Protein AF-A0A2V6LIT1-F1 (afdb_monomer_lite)

Sequence (99 aa):
MQLAGDWSKGTHVQTVFRFSPQATVFAIDPFAGRLAVYDPSLSVQITQDLPTFGLPVRAQAIIDARNLFAFQTRTINGETMLEMGTAGRSVRGGILVRF

Foldseek 3Di:
DKDWDADPQQKIKIKDWDFQPWFPQPDDPPVAWRKGKGDTKIKMKIKGWDDCVPPPKTKIKIKIWIRQVQDWIWIDTRPDIDGDDDPGTDIDIDMDMDD

pLDDT: mean 81.03, std 16.09, range [52.91, 97.62]

Radius of gyration: 19.51 Å; chains: 1; bounding box: 34×24×63 Å

Secondary structure (DSSP, 8-state):
-EEEEEETTTEEEEEEEE---S-EEEEEETTTEEEEEE--EEEEEEEEEEP-TTSS-EEEEEEEEE-TT-PPPEEEETTEEEE-----SEEEEEEEEE-

Structure (mmCIF, N/CA/C/O backbone):
data_AF-A0A2V6LIT1-F1
#
_entry.id   AF-A0A2V6LIT1-F1
#
loop_
_atom_site.group_PDB
_atom_site.id
_atom_site.type_symbol
_atom_site.label_atom_id
_atom_site.label_alt_id
_atom_site.label_comp_id
_atom_site.label_asym_id
_atom_site.label_entity_id
_atom_site.label_seq_id
_atom_site.pdbx_PDB_ins_code
_atom_site.Cartn_x
_atom_site.Cartn_y
_atom_site.Cartn_z
_atom_site.occupancy
_atom_site.B_iso_or_equiv
_atom_site.auth_seq_id
_a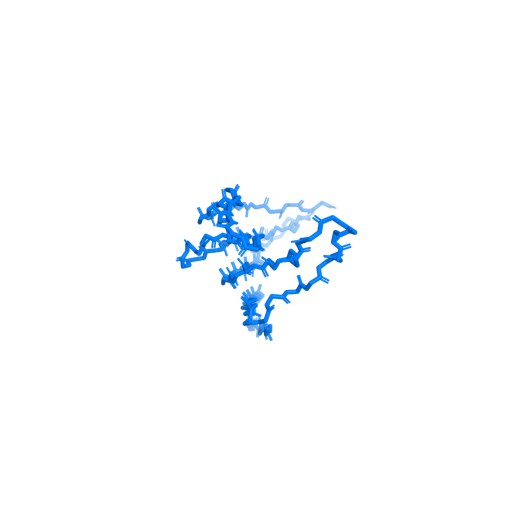tom_site.auth_comp_id
_atom_site.auth_asym_id
_atom_site.auth_atom_id
_atom_site.pdbx_PDB_model_num
ATOM 1 N N . MET A 1 1 ? 4.693 -9.640 -9.603 1.00 85.88 1 MET A N 1
ATOM 2 C CA . MET A 1 1 ? 4.601 -10.527 -8.426 1.00 85.88 1 MET A CA 1
ATOM 3 C C . MET A 1 1 ? 3.937 -9.767 -7.292 1.00 85.88 1 MET A C 1
ATOM 5 O O . MET A 1 1 ? 4.208 -8.583 -7.125 1.00 85.88 1 MET A O 1
ATOM 9 N N . GLN A 1 2 ? 3.073 -10.429 -6.529 1.00 88.81 2 GLN A N 1
ATOM 10 C CA . GLN A 1 2 ? 2.414 -9.847 -5.365 1.00 88.81 2 GLN A CA 1
ATOM 11 C C . GLN A 1 2 ? 2.485 -10.837 -4.204 1.00 88.81 2 GLN A C 1
ATOM 13 O O . GLN A 1 2 ? 2.294 -12.033 -4.404 1.00 88.81 2 GLN A O 1
ATOM 18 N N . LEU A 1 3 ? 2.774 -10.321 -3.016 1.00 89.75 3 LEU A N 1
ATOM 19 C CA . LEU A 1 3 ? 2.813 -11.043 -1.752 1.00 89.75 3 LEU A CA 1
ATOM 20 C C . LEU A 1 3 ? 1.923 -10.292 -0.765 1.00 89.75 3 LEU A C 1
ATOM 22 O O . LEU A 1 3 ? 1.982 -9.066 -0.701 1.00 89.75 3 LEU A O 1
ATOM 26 N N . ALA A 1 4 ? 1.097 -11.007 -0.014 1.00 90.44 4 ALA A N 1
ATOM 27 C CA . ALA A 1 4 ? 0.290 -10.423 1.047 1.00 90.44 4 ALA A CA 1
ATOM 28 C C . ALA A 1 4 ? 0.261 -11.367 2.248 1.00 90.44 4 ALA A C 1
ATOM 30 O O . ALA A 1 4 ? 0.323 -12.586 2.075 1.00 90.44 4 ALA A O 1
ATOM 31 N N . GLY A 1 5 ? 0.191 -10.797 3.445 1.00 90.69 5 GLY A N 1
ATOM 32 C CA . GLY A 1 5 ? 0.112 -11.544 4.690 1.00 90.69 5 GLY A CA 1
ATOM 33 C C . GLY A 1 5 ? -0.704 -10.801 5.736 1.00 90.69 5 GLY A C 1
ATOM 34 O O . GLY A 1 5 ? -0.681 -9.571 5.795 1.00 90.69 5 GLY A O 1
ATOM 35 N N . ASP A 1 6 ? -1.400 -11.576 6.561 1.00 92.56 6 ASP A N 1
ATOM 36 C CA . ASP A 1 6 ? -2.150 -11.112 7.721 1.00 92.56 6 ASP A CA 1
ATOM 37 C C . ASP A 1 6 ? -1.488 -11.644 8.994 1.00 92.56 6 ASP A C 1
ATOM 39 O O . ASP A 1 6 ? -1.121 -12.819 9.077 1.00 92.56 6 ASP A O 1
ATOM 43 N N . TRP A 1 7 ? -1.353 -10.790 10.005 1.00 90.56 7 TRP A N 1
ATOM 44 C CA . TRP A 1 7 ? -0.847 -11.165 11.324 1.00 90.56 7 TRP A CA 1
ATOM 45 C C . TRP A 1 7 ? -1.965 -11.131 12.360 1.00 90.56 7 TRP A C 1
ATOM 47 O O . TRP A 1 7 ? -2.908 -10.346 12.278 1.00 90.56 7 TRP A O 1
ATOM 57 N N . SER A 1 8 ? -1.806 -11.942 13.406 1.00 80.88 8 SER A N 1
ATOM 58 C CA . SER A 1 8 ? -2.809 -12.173 14.456 1.00 80.88 8 SER A CA 1
ATOM 59 C C . SER A 1 8 ? -3.301 -10.924 15.199 1.00 80.88 8 SER A C 1
ATOM 61 O O . SER A 1 8 ? -4.314 -10.992 15.888 1.00 80.88 8 SER A O 1
ATOM 63 N N . LYS A 1 9 ? -2.615 -9.782 15.071 1.00 84.06 9 LYS A N 1
ATOM 64 C CA . LYS A 1 9 ? -2.962 -8.508 15.722 1.00 84.06 9 LYS A CA 1
ATOM 65 C C . LYS A 1 9 ? -3.617 -7.482 14.781 1.00 84.06 9 LYS A C 1
ATOM 67 O O . LYS A 1 9 ? -3.597 -6.294 15.089 1.00 84.06 9 LYS A O 1
ATOM 72 N N . GLY A 1 10 ? -4.166 -7.911 13.642 1.00 86.44 10 GLY A N 1
ATOM 73 C CA . GLY A 1 10 ? -4.841 -7.013 12.692 1.00 86.44 10 GLY A CA 1
ATOM 74 C C . GLY A 1 10 ? -3.880 -6.176 11.843 1.00 86.44 10 GLY A C 1
ATOM 75 O O . GLY A 1 10 ? -4.254 -5.116 11.344 1.00 86.44 10 GLY A O 1
ATOM 76 N N . THR A 1 11 ? -2.628 -6.626 11.711 1.00 95.69 11 THR A N 1
ATOM 77 C CA . THR A 1 11 ? -1.678 -6.072 10.741 1.00 95.69 11 THR A CA 1
ATOM 78 C C . THR A 1 11 ? -1.864 -6.798 9.418 1.00 95.69 11 THR A C 1
ATOM 80 O O . THR A 1 11 ? -1.807 -8.026 9.388 1.00 95.69 11 THR A O 1
ATOM 83 N N . HIS A 1 12 ? -2.011 -6.052 8.333 1.00 95.56 12 HIS A N 1
ATOM 84 C CA . HIS A 1 12 ? -1.961 -6.563 6.971 1.00 95.56 12 HIS A CA 1
ATOM 85 C C . HIS A 1 12 ? -0.791 -5.906 6.245 1.00 95.56 12 HIS A C 1
ATOM 87 O O . HIS A 1 12 ? -0.621 -4.686 6.306 1.00 95.56 12 HIS A O 1
ATOM 93 N N . VAL A 1 13 ? 0.021 -6.708 5.562 1.00 96.38 13 VAL A N 1
ATOM 94 C CA . VAL A 1 13 ? 1.126 -6.217 4.733 1.00 96.38 13 VAL A CA 1
ATOM 95 C C . VAL A 1 13 ? 0.952 -6.760 3.335 1.00 96.38 13 VAL A C 1
ATOM 97 O O . VAL A 1 13 ? 0.849 -7.968 3.131 1.00 96.38 13 VAL A O 1
ATOM 100 N N . GLN A 1 14 ? 0.988 -5.857 2.368 1.00 96.50 14 GLN A N 1
ATOM 101 C CA . GLN A 1 14 ? 0.964 -6.166 0.955 1.00 96.50 14 GLN A CA 1
ATOM 102 C C . GLN A 1 14 ? 2.236 -5.629 0.314 1.00 96.50 14 GLN A C 1
ATOM 104 O O . GLN A 1 14 ? 2.581 -4.458 0.438 1.00 96.50 14 GLN A O 1
ATOM 109 N N . THR A 1 15 ? 2.940 -6.485 -0.409 1.00 96.25 15 THR A N 1
ATOM 110 C CA . THR A 1 15 ? 4.098 -6.120 -1.215 1.00 96.25 15 THR A CA 1
ATOM 111 C C . THR A 1 15 ? 3.811 -6.438 -2.670 1.00 96.25 15 THR A C 1
ATOM 113 O O . THR A 1 15 ? 3.453 -7.560 -3.029 1.00 96.25 15 THR A O 1
ATOM 116 N N . VAL A 1 16 ? 3.995 -5.446 -3.532 1.00 94.56 16 VAL A N 1
ATOM 117 C CA . VAL A 1 16 ? 3.827 -5.579 -4.975 1.00 94.56 16 VAL A CA 1
ATOM 118 C C . VAL A 1 16 ? 5.154 -5.258 -5.635 1.00 94.56 16 VAL A C 1
ATOM 120 O O . VAL A 1 16 ? 5.649 -4.136 -5.556 1.00 94.56 16 VAL A O 1
ATOM 123 N N . PHE A 1 17 ? 5.715 -6.250 -6.318 1.00 91.94 17 PHE A N 1
ATOM 124 C CA . PHE A 1 17 ? 6.872 -6.069 -7.179 1.00 91.94 17 PHE A CA 1
ATOM 125 C C . PHE A 1 17 ? 6.440 -6.197 -8.637 1.00 91.94 17 PHE A C 1
ATOM 127 O O . PHE A 1 17 ? 6.049 -7.273 -9.107 1.00 91.94 17 PHE A O 1
ATOM 134 N N . ARG A 1 18 ? 6.495 -5.085 -9.363 1.00 87.56 18 ARG A N 1
ATOM 135 C CA . ARG A 1 18 ? 6.258 -5.023 -10.801 1.00 87.56 18 ARG A CA 1
ATOM 136 C C . ARG A 1 18 ? 7.608 -5.082 -11.489 1.00 87.56 18 ARG A C 1
ATOM 138 O O . ARG A 1 18 ? 8.397 -4.147 -11.418 1.00 87.56 18 ARG A O 1
ATOM 145 N N . PHE A 1 19 ? 7.861 -6.206 -12.139 1.00 80.69 19 PHE A N 1
ATOM 146 C CA . PHE A 1 19 ? 8.996 -6.379 -13.026 1.00 80.69 19 PHE A CA 1
ATOM 147 C C . PHE A 1 19 ? 8.47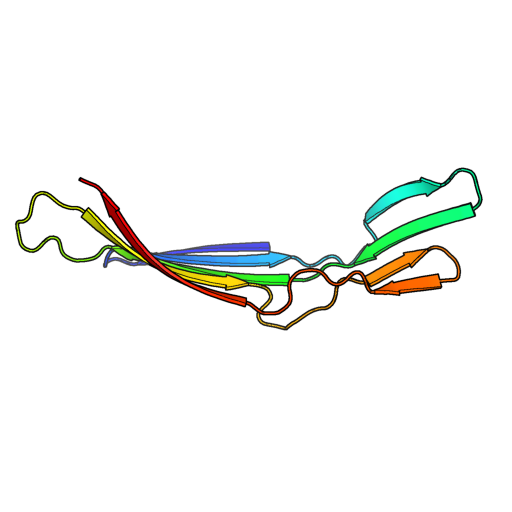7 -6.263 -14.457 1.00 80.69 19 PHE A C 1
ATOM 149 O O . PHE A 1 19 ? 7.530 -6.966 -14.806 1.00 80.69 19 PHE A O 1
ATOM 156 N N . SER A 1 20 ? 9.063 -5.377 -15.263 1.00 68.88 20 SER A N 1
ATOM 157 C CA . SER A 1 20 ? 8.664 -5.155 -16.661 1.00 68.88 20 SER A CA 1
ATOM 158 C C . SER A 1 20 ? 9.833 -5.458 -17.609 1.00 68.88 20 SER A C 1
ATOM 160 O O . SER A 1 20 ? 10.363 -4.540 -18.220 1.00 68.88 20 SER A O 1
ATOM 162 N N . PRO A 1 21 ? 10.293 -6.720 -17.714 1.00 56.75 21 PRO A N 1
ATOM 163 C CA . PRO A 1 21 ? 11.509 -7.0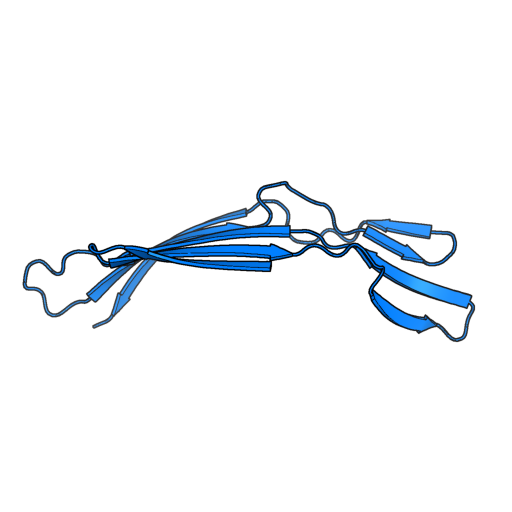76 -18.456 1.00 56.75 21 PRO A CA 1
ATOM 164 C C . PRO A 1 21 ? 11.361 -6.962 -19.971 1.00 56.75 21 PRO A C 1
ATOM 166 O O . PRO A 1 21 ? 12.347 -6.779 -20.678 1.00 56.75 21 PRO A O 1
ATOM 169 N N . GLN A 1 22 ? 10.138 -7.103 -20.472 1.00 55.56 22 GLN A N 1
ATOM 170 C CA . GLN A 1 22 ? 9.819 -6.950 -21.878 1.00 55.56 22 GLN A CA 1
ATOM 171 C C . GLN A 1 22 ? 9.079 -5.635 -22.047 1.00 55.56 22 GLN A C 1
ATOM 173 O O . GLN A 1 22 ? 8.051 -5.403 -21.411 1.00 55.56 22 GLN A O 1
ATOM 178 N N . ALA A 1 23 ? 9.632 -4.794 -22.916 1.00 55.78 23 ALA A N 1
ATOM 179 C CA . ALA A 1 23 ? 8.925 -3.730 -23.598 1.00 55.78 23 ALA A CA 1
ATOM 180 C C . ALA A 1 23 ? 7.493 -4.175 -23.915 1.00 55.78 23 ALA A C 1
ATOM 182 O O . ALA A 1 23 ? 7.279 -4.956 -24.843 1.00 55.78 23 ALA A O 1
ATOM 183 N N . THR A 1 24 ? 6.511 -3.723 -23.137 1.00 56.12 24 THR A N 1
ATOM 184 C CA . THR A 1 24 ? 5.121 -3.933 -23.537 1.00 56.12 24 THR A CA 1
ATOM 185 C C . THR A 1 24 ? 4.898 -3.013 -24.731 1.00 56.12 24 THR A C 1
ATOM 187 O O . THR A 1 24 ? 4.988 -1.794 -24.592 1.00 56.12 24 THR A O 1
ATOM 190 N N . VAL A 1 25 ? 4.740 -3.598 -25.921 1.00 55.88 25 VAL A N 1
ATOM 191 C CA . VAL A 1 25 ? 4.558 -2.856 -27.174 1.00 55.88 25 VAL A CA 1
ATOM 192 C C . VAL A 1 25 ? 3.111 -2.387 -27.220 1.00 55.88 25 VAL A C 1
ATOM 194 O O . VAL A 1 25 ? 2.219 -3.160 -27.556 1.00 55.88 25 VAL A O 1
ATOM 197 N N . PHE A 1 26 ? 2.865 -1.139 -26.821 1.00 57.88 26 PHE A N 1
ATOM 198 C CA . PHE A 1 26 ? 1.502 -0.603 -26.715 1.00 57.88 26 PHE A CA 1
ATOM 199 C C . PHE A 1 26 ? 0.922 -0.136 -28.056 1.00 57.88 26 PHE A C 1
ATOM 201 O O . PHE A 1 26 ? -0.295 -0.055 -28.192 1.00 57.88 26 PHE A O 1
ATOM 208 N N . ALA A 1 27 ? 1.769 0.127 -29.053 1.00 55.28 27 ALA A N 1
ATOM 209 C CA . ALA A 1 27 ? 1.357 0.387 -30.426 1.00 55.28 27 ALA A CA 1
ATOM 210 C C . ALA A 1 27 ? 2.547 0.202 -31.379 1.00 55.28 27 ALA A C 1
ATOM 212 O O . ALA A 1 27 ? 3.686 0.537 -31.042 1.00 55.28 27 ALA A O 1
ATOM 213 N N . ILE A 1 28 ? 2.273 -0.322 -32.573 1.00 53.19 28 ILE A N 1
ATOM 214 C CA . ILE A 1 28 ? 3.110 -0.075 -33.746 1.00 53.19 28 ILE A CA 1
ATOM 215 C C . ILE A 1 28 ? 2.665 1.299 -34.238 1.00 53.19 28 ILE A C 1
ATOM 217 O O . ILE A 1 28 ? 1.537 1.436 -34.706 1.00 53.19 28 ILE A O 1
ATOM 221 N N . ASP A 1 29 ? 3.503 2.318 -34.089 1.00 52.91 29 ASP A N 1
ATOM 222 C CA . ASP A 1 29 ? 3.295 3.552 -34.842 1.00 52.91 29 ASP A CA 1
ATOM 223 C C . ASP A 1 29 ? 3.406 3.205 -36.343 1.00 52.91 29 ASP A C 1
ATOM 225 O O . ASP A 1 29 ? 4.433 2.633 -36.740 1.00 52.91 29 ASP A O 1
ATOM 229 N N . PRO A 1 30 ? 2.395 3.497 -37.190 1.00 54.00 30 PRO A N 1
ATOM 230 C CA . PRO A 1 30 ? 2.472 3.239 -38.629 1.00 54.00 30 PRO A CA 1
ATOM 231 C C . PRO A 1 30 ? 3.602 4.009 -39.342 1.00 54.00 30 PRO A C 1
ATOM 233 O O . PRO A 1 30 ? 3.848 3.740 -40.516 1.00 54.00 30 PRO A O 1
ATOM 236 N N . PHE A 1 31 ? 4.319 4.908 -38.653 1.00 56.56 31 PHE A N 1
ATOM 237 C CA . PHE A 1 31 ? 5.408 5.720 -39.202 1.00 56.56 31 PHE A CA 1
ATOM 238 C C . PHE A 1 31 ? 6.816 5.419 -38.636 1.00 56.56 31 PHE A C 1
ATOM 240 O O . PHE A 1 31 ? 7.705 6.250 -38.795 1.00 56.56 31 PHE A O 1
ATOM 247 N N . ALA A 1 32 ? 7.051 4.205 -38.101 1.00 53.56 32 ALA A N 1
ATOM 248 C CA . ALA A 1 32 ? 8.376 3.599 -37.809 1.00 53.56 32 ALA A CA 1
ATOM 249 C C . ALA A 1 32 ? 8.897 3.597 -36.349 1.00 53.56 32 ALA A C 1
ATOM 251 O O . ALA A 1 32 ? 10.105 3.647 -36.120 1.00 53.56 32 ALA A O 1
ATOM 252 N N . GLY A 1 33 ? 8.026 3.408 -35.352 1.00 53.94 33 GLY A N 1
ATOM 253 C CA . GLY A 1 33 ? 8.447 3.235 -33.953 1.00 53.94 33 GLY A CA 1
ATOM 254 C C . GLY A 1 33 ? 7.752 2.077 -33.234 1.00 53.94 33 GLY A C 1
ATOM 255 O O . GLY A 1 33 ? 6.526 2.034 -33.149 1.00 53.94 33 GLY A O 1
ATOM 256 N N . ARG A 1 34 ? 8.521 1.134 -32.669 1.00 58.00 34 ARG A N 1
ATOM 257 C CA . ARG A 1 34 ? 8.017 0.223 -31.624 1.00 58.00 34 ARG A CA 1
ATOM 258 C C . ARG A 1 34 ? 8.147 0.950 -30.290 1.00 58.00 34 ARG A C 1
ATOM 260 O O . ARG A 1 34 ? 9.269 1.141 -29.827 1.00 58.00 34 ARG A O 1
ATOM 267 N N . LEU A 1 35 ? 7.028 1.346 -29.685 1.00 61.88 35 LEU A N 1
ATOM 268 C CA . LEU A 1 35 ? 7.053 1.997 -28.377 1.00 61.88 35 LEU A CA 1
ATOM 269 C C . LEU A 1 35 ? 7.135 0.945 -27.270 1.00 61.88 35 LEU A C 1
ATOM 271 O O . LEU A 1 35 ? 6.209 0.164 -27.059 1.00 61.88 35 LEU A O 1
ATOM 275 N N . ALA A 1 36 ? 8.269 0.935 -26.581 1.00 66.75 36 ALA A N 1
ATOM 276 C CA . ALA A 1 36 ? 8.595 0.022 -25.500 1.00 66.75 36 ALA A CA 1
ATOM 277 C C . ALA A 1 36 ? 8.566 0.762 -24.159 1.00 66.75 36 ALA A C 1
ATOM 279 O O . ALA A 1 36 ? 9.383 1.658 -23.953 1.00 66.75 36 ALA A O 1
ATOM 280 N N . VAL A 1 37 ? 7.676 0.376 -23.239 1.00 68.38 37 VAL A N 1
ATOM 281 C CA . VAL A 1 37 ? 7.642 0.949 -21.879 1.00 68.38 37 VAL A CA 1
ATOM 282 C C . VAL A 1 37 ? 8.315 0.007 -20.883 1.00 68.38 37 VAL A C 1
ATOM 284 O O . VAL A 1 37 ? 7.955 -1.168 -20.784 1.00 68.38 37 VAL A O 1
ATOM 287 N N . TYR A 1 38 ? 9.275 0.547 -20.133 1.00 74.19 38 TYR A N 1
ATOM 288 C CA . TYR A 1 38 ? 9.964 -0.107 -19.025 1.00 74.19 38 TYR A CA 1
ATOM 289 C C . TYR A 1 38 ? 9.670 0.650 -17.722 1.00 74.19 38 TYR A C 1
ATOM 291 O O . TYR A 1 38 ? 10.235 1.715 -17.492 1.00 74.19 38 TYR A O 1
ATOM 299 N N . ASP A 1 39 ? 8.783 0.101 -16.886 1.00 76.69 39 ASP A N 1
ATOM 300 C CA . ASP A 1 39 ? 8.340 0.690 -15.606 1.00 76.69 39 ASP A CA 1
ATOM 301 C C . ASP A 1 39 ? 8.389 -0.359 -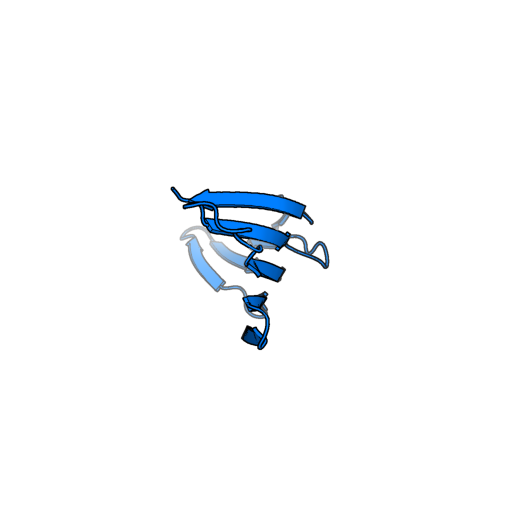14.472 1.00 76.69 39 ASP A C 1
ATOM 303 O O . ASP A 1 39 ? 7.361 -0.935 -14.087 1.00 76.69 39 ASP A O 1
ATOM 307 N N . PRO A 1 40 ? 9.586 -0.724 -13.976 1.00 86.88 40 PRO A N 1
ATOM 308 C CA . PRO A 1 40 ? 9.688 -1.568 -12.797 1.00 86.88 40 PRO A CA 1
ATOM 309 C C . PRO A 1 40 ? 9.360 -0.766 -11.531 1.00 86.88 40 PRO A C 1
ATOM 311 O O . PRO A 1 40 ? 9.706 0.403 -11.408 1.00 86.88 40 PRO A O 1
ATOM 314 N N . SER A 1 41 ? 8.733 -1.400 -10.541 1.00 89.25 41 SER A N 1
ATOM 315 C CA . SER A 1 41 ? 8.450 -0.770 -9.244 1.00 89.25 41 SER A CA 1
ATOM 316 C C . SER A 1 41 ? 8.354 -1.791 -8.114 1.00 89.25 41 SER A C 1
ATOM 318 O O . SER A 1 41 ? 7.862 -2.904 -8.292 1.00 89.25 41 SER A O 1
ATOM 320 N N . LEU A 1 42 ? 8.814 -1.396 -6.925 1.00 93.38 42 LEU A N 1
ATOM 321 C CA . LEU A 1 42 ? 8.539 -2.095 -5.671 1.00 93.38 42 LEU A CA 1
ATOM 322 C C . LEU A 1 42 ? 7.693 -1.190 -4.779 1.00 93.38 42 LEU A C 1
ATOM 324 O O . LEU A 1 42 ? 8.107 -0.068 -4.479 1.00 93.38 42 LEU A O 1
ATOM 328 N N . SER A 1 43 ? 6.549 -1.698 -4.334 1.00 94.94 43 SER A N 1
ATOM 329 C CA . SER A 1 43 ? 5.641 -0.997 -3.431 1.00 94.94 43 SER A CA 1
ATOM 330 C C . SER A 1 43 ? 5.268 -1.881 -2.247 1.00 94.94 43 SER A C 1
ATOM 332 O O . SER A 1 43 ? 5.090 -3.090 -2.403 1.00 94.94 43 SER A O 1
ATOM 334 N N . VAL A 1 44 ? 5.140 -1.272 -1.072 1.00 97.00 44 VAL A N 1
ATOM 335 C CA . VAL A 1 44 ? 4.738 -1.926 0.174 1.00 97.00 44 VAL A CA 1
ATOM 336 C C . VAL A 1 44 ? 3.639 -1.100 0.823 1.00 97.00 44 VAL A C 1
ATOM 338 O O . VAL A 1 44 ? 3.809 0.094 1.050 1.00 97.00 44 VAL A O 1
ATOM 341 N N . GLN A 1 45 ? 2.533 -1.752 1.152 1.00 97.38 45 GLN A N 1
ATOM 342 C CA . GLN A 1 45 ? 1.443 -1.187 1.923 1.00 97.38 45 GLN A CA 1
ATOM 343 C C . GLN A 1 45 ? 1.301 -1.961 3.229 1.00 97.38 45 GLN A C 1
ATOM 345 O O . GLN A 1 45 ? 1.306 -3.190 3.236 1.00 97.38 45 GLN A O 1
ATOM 350 N N . ILE A 1 46 ? 1.167 -1.232 4.329 1.00 97.12 46 ILE A N 1
ATOM 351 C CA . ILE A 1 46 ? 0.920 -1.771 5.660 1.00 97.12 46 ILE A CA 1
ATOM 352 C C . ILE A 1 46 ? -0.356 -1.124 6.175 1.00 97.12 46 ILE A C 1
ATOM 354 O O . ILE A 1 46 ? -0.478 0.102 6.164 1.00 97.12 46 ILE A O 1
ATOM 358 N N . THR A 1 47 ? -1.293 -1.934 6.651 1.00 97.44 47 THR A N 1
ATOM 359 C CA . THR A 1 47 ? -2.455 -1.454 7.395 1.00 97.44 47 THR A CA 1
ATOM 360 C C . THR A 1 47 ? -2.509 -2.120 8.759 1.00 97.44 47 THR A C 1
ATOM 362 O O . THR A 1 47 ? -2.213 -3.304 8.886 1.00 97.44 47 THR A O 1
ATOM 365 N N . GLN A 1 48 ? -2.872 -1.362 9.785 1.00 96.94 48 GLN A N 1
ATOM 366 C CA . GLN A 1 48 ? -2.946 -1.829 11.164 1.00 96.94 48 GLN A CA 1
ATOM 367 C C . GLN A 1 48 ? -4.250 -1.362 11.786 1.00 96.94 48 GLN A C 1
ATOM 369 O O . GLN A 1 48 ? -4.478 -0.158 11.916 1.00 96.94 48 GLN A O 1
ATOM 374 N N . ASP A 1 49 ? -5.070 -2.305 12.228 1.00 95.50 49 ASP A N 1
ATOM 375 C CA . ASP A 1 49 ? -6.257 -1.980 13.009 1.00 95.50 49 ASP A CA 1
ATOM 376 C C . ASP A 1 49 ? -5.855 -1.371 14.358 1.00 95.50 49 ASP A C 1
ATOM 378 O O . ASP A 1 49 ? -4.977 -1.881 15.061 1.00 95.50 49 ASP A O 1
ATOM 382 N N . LEU A 1 50 ? -6.481 -0.250 14.714 1.00 94.25 50 LEU A N 1
ATOM 383 C CA . LEU A 1 50 ? -6.235 0.441 15.974 1.00 94.25 50 LEU A CA 1
ATOM 384 C C . LEU A 1 50 ? -7.263 0.020 17.034 1.00 94.25 50 LEU A C 1
ATOM 386 O O . LEU A 1 50 ? -8.412 -0.283 16.699 1.00 94.25 50 LEU A O 1
ATOM 390 N N . PRO A 1 51 ? -6.886 0.021 18.325 1.00 92.56 51 PRO A N 1
ATOM 391 C CA . PRO A 1 51 ? -7.821 -0.290 19.398 1.00 92.56 51 PRO A CA 1
ATOM 392 C C . PRO A 1 51 ? -8.982 0.712 19.436 1.00 92.56 51 PRO A C 1
ATOM 394 O O . PRO A 1 51 ? -8.783 1.913 19.263 1.00 92.56 51 PRO A O 1
ATOM 397 N N . THR A 1 52 ? -10.192 0.224 19.715 1.00 91.25 52 THR A N 1
ATOM 398 C CA . THR A 1 52 ? -11.401 1.066 19.785 1.00 91.25 52 THR A CA 1
ATOM 399 C C . THR A 1 52 ? -11.604 1.724 21.149 1.00 91.25 52 THR A C 1
ATOM 401 O O . THR A 1 52 ? -12.382 2.665 21.262 1.00 91.25 52 THR A O 1
ATOM 404 N N . PHE A 1 53 ? -10.941 1.226 22.200 1.00 90.31 53 PHE A N 1
ATOM 405 C CA . PHE A 1 53 ? -11.078 1.703 23.586 1.00 90.31 53 PHE A CA 1
ATOM 406 C C . PHE A 1 53 ? -12.540 1.849 24.063 1.00 90.31 53 PHE A C 1
ATOM 408 O O . PHE A 1 53 ? -12.861 2.734 24.849 1.00 90.31 53 PHE A O 1
ATOM 415 N N . GLY A 1 54 ? -13.438 0.983 23.577 1.00 89.50 54 GLY A N 1
ATOM 416 C CA . GLY A 1 54 ? -14.864 1.005 23.925 1.00 89.50 54 GLY A CA 1
ATOM 417 C C . GLY A 1 54 ? -15.695 2.076 23.208 1.00 89.50 54 GLY A C 1
ATOM 418 O O . GLY A 1 54 ? -16.898 2.157 23.439 1.00 89.50 54 GLY A O 1
ATOM 419 N N . LEU A 1 55 ? -15.093 2.871 22.320 1.00 92.75 55 LEU A N 1
ATOM 420 C CA . LEU A 1 55 ? -15.806 3.838 21.489 1.00 92.75 55 LEU A CA 1
ATOM 421 C C . LEU A 1 55 ? -16.473 3.135 20.293 1.00 92.75 55 LEU A C 1
ATOM 423 O O . LEU A 1 55 ? -15.914 2.167 19.763 1.00 92.75 55 LEU A O 1
ATOM 427 N N . PRO A 1 56 ? -17.624 3.632 19.802 1.00 91.56 56 PRO A N 1
ATOM 428 C CA . PRO A 1 56 ? -18.282 3.127 18.596 1.00 91.56 56 PRO A CA 1
ATOM 429 C C . PRO A 1 56 ? -17.580 3.644 17.328 1.00 91.56 56 PRO A C 1
ATOM 431 O O . PRO A 1 56 ? -18.209 4.175 16.423 1.00 91.56 56 PRO A O 1
ATOM 434 N N . VAL A 1 57 ? -16.253 3.550 17.284 1.00 93.06 57 VAL A N 1
ATOM 435 C CA . VAL A 1 57 ? -15.419 4.047 16.189 1.00 93.06 57 VAL A CA 1
ATOM 436 C C . VAL A 1 57 ? -14.407 2.968 15.841 1.00 93.06 57 VAL A C 1
ATOM 438 O O . VAL A 1 57 ? -13.796 2.375 16.731 1.00 93.06 57 VAL A O 1
ATOM 441 N N . ARG A 1 58 ? -14.200 2.716 14.547 1.00 93.62 58 ARG A N 1
ATOM 442 C CA . ARG A 1 58 ? -13.098 1.872 14.070 1.00 93.62 58 ARG A CA 1
ATOM 443 C C . ARG A 1 58 ? -12.054 2.734 13.387 1.00 93.62 58 ARG A C 1
ATOM 445 O O . ARG A 1 58 ? -12.388 3.526 12.510 1.00 93.62 58 ARG A O 1
ATOM 452 N N . ALA A 1 59 ? -10.795 2.558 13.767 1.00 95.31 59 ALA A N 1
ATOM 453 C CA . ALA A 1 59 ? -9.683 3.275 13.164 1.00 95.31 59 ALA A CA 1
ATOM 454 C C . ALA A 1 59 ? -8.618 2.304 12.650 1.00 95.31 59 ALA A C 1
ATOM 456 O O . ALA A 1 59 ? -8.423 1.227 13.210 1.00 95.31 59 ALA A O 1
ATOM 457 N N . GLN A 1 60 ? -7.928 2.695 11.584 1.00 96.31 60 GLN A N 1
ATOM 458 C CA . GLN A 1 60 ? -6.855 1.922 10.975 1.00 96.31 60 GLN A CA 1
ATOM 459 C C . GLN A 1 60 ? -5.698 2.852 10.609 1.00 96.31 60 GLN A C 1
ATOM 461 O O . GLN A 1 60 ? -5.907 3.872 9.954 1.00 96.31 60 GLN A O 1
ATOM 466 N N . ALA A 1 61 ? -4.481 2.506 11.018 1.00 97.31 61 ALA A N 1
ATOM 467 C CA . ALA A 1 61 ? -3.269 3.169 10.559 1.00 97.31 61 ALA A CA 1
ATOM 468 C C . ALA A 1 61 ? -2.826 2.574 9.221 1.00 97.31 61 ALA A C 1
ATOM 470 O O . ALA A 1 61 ? -2.857 1.359 9.038 1.00 97.31 61 ALA A O 1
ATOM 471 N N . ILE A 1 62 ? -2.414 3.426 8.290 1.00 97.62 62 ILE A N 1
ATOM 472 C CA . ILE A 1 62 ? -2.011 3.047 6.936 1.00 97.62 62 ILE A CA 1
ATOM 473 C C . ILE A 1 62 ? -0.638 3.649 6.654 1.00 97.62 62 ILE A C 1
ATOM 475 O O . ILE A 1 62 ? -0.417 4.832 6.913 1.00 97.62 62 ILE A O 1
ATOM 479 N N . ILE A 1 63 ? 0.261 2.848 6.085 1.00 97.50 63 ILE A N 1
ATOM 480 C CA . ILE A 1 63 ? 1.531 3.278 5.496 1.00 97.50 63 ILE A CA 1
ATOM 481 C C . ILE A 1 63 ? 1.583 2.723 4.069 1.00 97.50 63 ILE A C 1
ATOM 483 O O . ILE A 1 63 ? 1.462 1.519 3.875 1.00 97.50 63 ILE A O 1
ATOM 487 N N . ASP A 1 64 ? 1.759 3.587 3.071 1.00 96.56 64 ASP A N 1
ATOM 488 C CA . ASP A 1 64 ? 1.911 3.226 1.655 1.00 96.56 64 ASP A CA 1
ATOM 489 C C . ASP A 1 64 ? 3.240 3.789 1.143 1.00 96.56 64 ASP A C 1
ATOM 491 O O . ASP A 1 64 ? 3.431 5.005 1.060 1.00 96.56 64 ASP A O 1
ATOM 495 N N . ALA A 1 65 ? 4.176 2.901 0.825 1.00 96.62 65 ALA A N 1
ATOM 496 C CA . ALA A 1 65 ? 5.463 3.242 0.253 1.00 96.62 65 ALA A CA 1
ATOM 497 C C . ALA A 1 65 ? 5.543 2.717 -1.182 1.00 96.62 65 ALA A C 1
ATOM 499 O O . ALA A 1 65 ? 5.468 1.514 -1.429 1.00 96.62 65 ALA A O 1
ATOM 500 N N . ARG A 1 66 ? 5.726 3.626 -2.141 1.00 93.81 66 ARG A N 1
ATOM 501 C CA . ARG A 1 66 ? 5.732 3.329 -3.577 1.00 93.81 66 ARG A CA 1
ATOM 502 C C . ARG A 1 66 ? 7.082 3.611 -4.197 1.00 93.81 66 ARG A C 1
ATOM 504 O O . ARG A 1 66 ? 7.733 4.599 -3.856 1.00 93.81 66 ARG A O 1
ATOM 511 N N . ASN A 1 67 ? 7.442 2.762 -5.155 1.00 91.62 67 ASN A N 1
ATOM 512 C CA . ASN A 1 67 ? 8.690 2.839 -5.902 1.00 91.62 67 ASN A CA 1
ATOM 513 C C . ASN A 1 67 ? 9.914 2.965 -4.972 1.00 91.62 67 ASN A C 1
ATOM 515 O O . ASN A 1 67 ? 10.703 3.903 -5.070 1.00 91.62 67 ASN A O 1
ATOM 519 N N . LEU A 1 68 ? 10.046 2.027 -4.028 1.00 91.69 68 LEU A N 1
ATOM 520 C CA . LEU A 1 68 ? 11.079 2.047 -2.983 1.00 91.69 68 LEU A CA 1
ATOM 521 C C . LEU A 1 68 ? 12.510 2.118 -3.537 1.00 91.69 68 LEU A C 1
ATOM 523 O O . LEU A 1 68 ? 13.367 2.755 -2.928 1.00 91.69 68 LEU A O 1
ATOM 527 N N . PHE A 1 69 ? 12.746 1.518 -4.706 1.00 89.94 69 PHE A N 1
ATOM 528 C CA . PHE A 1 69 ? 14.036 1.548 -5.403 1.00 89.94 69 PHE A CA 1
ATOM 529 C C . PHE A 1 69 ? 14.221 2.752 -6.332 1.00 89.94 69 PHE A C 1
ATOM 531 O O . PHE A 1 69 ? 15.258 2.855 -6.978 1.00 89.94 69 PHE A O 1
ATOM 538 N N . ALA A 1 70 ? 13.249 3.669 -6.381 1.00 87.00 70 ALA A N 1
ATOM 539 C CA . ALA A 1 70 ? 13.285 4.868 -7.215 1.00 87.00 70 ALA A CA 1
ATOM 540 C C . ALA A 1 70 ? 13.587 4.567 -8.693 1.00 87.00 70 ALA A C 1
ATOM 542 O O . ALA A 1 70 ? 14.326 5.299 -9.350 1.00 87.00 70 ALA A O 1
ATOM 543 N N . PHE A 1 71 ? 13.017 3.484 -9.223 1.00 83.81 71 PHE A N 1
ATOM 544 C CA . PHE A 1 71 ? 13.150 3.172 -10.634 1.00 83.81 71 PHE A CA 1
ATOM 545 C C . PHE A 1 71 ? 12.529 4.281 -11.484 1.00 83.81 71 PHE A C 1
ATOM 547 O O . PHE A 1 71 ? 11.470 4.821 -11.151 1.00 83.81 71 PHE A O 1
ATOM 554 N N . GLN A 1 72 ? 13.200 4.615 -12.579 1.00 77.69 72 GLN A N 1
ATOM 555 C CA . GLN A 1 72 ? 12.720 5.585 -13.551 1.00 77.69 72 GLN A CA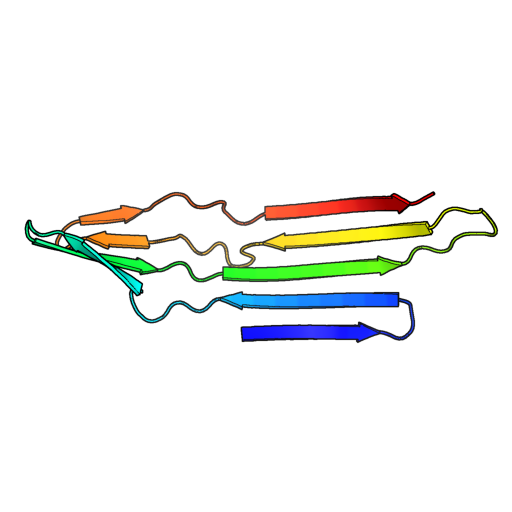 1
ATOM 556 C C . GLN A 1 72 ? 12.054 4.847 -14.706 1.00 77.69 72 GLN A C 1
ATOM 558 O O . GLN A 1 72 ? 12.631 3.903 -15.255 1.00 77.69 72 GLN A O 1
ATOM 563 N N . THR A 1 73 ? 10.862 5.299 -15.088 1.00 73.94 73 THR A N 1
ATOM 564 C CA . THR A 1 73 ? 10.197 4.789 -16.284 1.00 73.94 73 THR A CA 1
ATOM 565 C C . THR A 1 73 ? 10.954 5.252 -17.516 1.00 73.94 73 THR A C 1
ATOM 567 O O . THR A 1 73 ? 11.186 6.446 -17.714 1.00 73.94 73 THR A O 1
ATOM 570 N N . ARG A 1 74 ? 11.326 4.301 -18.369 1.00 70.62 74 ARG A N 1
ATOM 571 C CA . ARG A 1 74 ? 11.986 4.580 -19.644 1.00 70.62 74 ARG A CA 1
ATOM 572 C C . ARG A 1 74 ? 11.076 4.161 -20.780 1.00 70.62 74 ARG A C 1
ATOM 574 O O . ARG A 1 74 ? 10.554 3.048 -20.783 1.00 70.62 74 ARG A O 1
ATOM 581 N N . THR A 1 75 ? 10.912 5.057 -21.745 1.00 68.06 75 THR A N 1
ATOM 582 C CA . THR A 1 75 ? 10.230 4.762 -23.002 1.00 68.06 75 THR A CA 1
ATOM 583 C C . THR A 1 75 ? 11.262 4.781 -24.114 1.00 68.06 75 THR A C 1
ATOM 585 O O . THR A 1 75 ? 11.954 5.781 -24.304 1.00 68.06 75 THR A O 1
ATOM 588 N N . ILE A 1 76 ? 11.392 3.674 -24.837 1.00 65.19 76 ILE A N 1
ATOM 589 C CA . ILE A 1 76 ? 12.287 3.586 -25.992 1.00 65.19 76 ILE A CA 1
ATOM 590 C C . ILE A 1 76 ? 11.419 3.672 -27.242 1.00 65.19 76 ILE A C 1
ATOM 592 O O . ILE A 1 76 ? 10.508 2.861 -27.415 1.00 65.19 76 ILE A O 1
ATOM 596 N N . ASN A 1 77 ? 11.700 4.653 -28.096 1.00 63.81 77 ASN A N 1
ATOM 597 C CA . ASN A 1 77 ? 11.084 4.790 -29.407 1.00 63.81 77 ASN A CA 1
ATOM 598 C C . ASN A 1 77 ? 12.178 4.791 -30.479 1.00 63.81 77 ASN A C 1
ATOM 600 O O . ASN A 1 77 ? 12.722 5.856 -30.749 1.00 63.81 77 ASN A O 1
ATOM 604 N N . GLY A 1 78 ? 12.504 3.617 -31.041 1.00 60.94 78 GLY A N 1
ATOM 605 C CA . GLY A 1 78 ? 13.362 3.418 -32.228 1.00 60.94 78 GLY A CA 1
ATOM 606 C C . GLY A 1 78 ? 14.800 3.957 -32.142 1.00 60.94 78 GLY A C 1
ATOM 607 O O . GLY A 1 78 ? 15.750 3.184 -32.169 1.00 60.94 78 GLY A O 1
ATOM 608 N N . GLU A 1 79 ? 14.945 5.272 -32.012 1.00 59.00 79 GLU A N 1
ATOM 609 C CA . GLU A 1 79 ? 16.192 6.042 -31.963 1.00 59.00 79 GLU A CA 1
ATOM 610 C C . GLU A 1 79 ? 16.263 7.005 -30.759 1.00 59.00 79 GLU A C 1
ATOM 612 O O . GLU A 1 79 ? 17.345 7.449 -30.387 1.00 59.00 79 GLU A O 1
ATOM 617 N N . THR A 1 80 ? 15.135 7.318 -30.106 1.00 55.56 80 THR A N 1
ATOM 618 C CA . THR A 1 80 ? 15.068 8.284 -28.996 1.00 55.56 80 THR A CA 1
ATOM 619 C C . THR A 1 80 ? 14.592 7.614 -27.706 1.00 55.56 80 THR A C 1
ATOM 621 O O . THR A 1 80 ? 13.529 6.989 -27.663 1.00 55.56 80 THR A O 1
ATOM 624 N N . MET A 1 81 ? 15.373 7.760 -26.631 1.00 57.50 81 MET A N 1
ATOM 625 C CA . MET A 1 81 ? 14.962 7.381 -25.277 1.00 57.50 81 MET A CA 1
ATOM 626 C C . MET A 1 81 ? 14.291 8.581 -24.607 1.00 57.50 81 MET A C 1
ATOM 628 O O . MET A 1 81 ? 14.929 9.606 -24.380 1.00 57.50 81 MET A O 1
ATOM 632 N N . LEU A 1 82 ? 13.007 8.449 -24.287 1.00 60.50 82 LEU A N 1
ATOM 633 C CA . LEU A 1 82 ? 12.261 9.438 -23.517 1.00 60.50 82 LEU A CA 1
ATOM 634 C C . LEU A 1 82 ? 12.160 8.957 -22.067 1.00 60.50 82 LEU A C 1
ATOM 636 O O . LEU A 1 82 ? 11.575 7.909 -21.777 1.00 60.50 82 LEU A O 1
ATOM 640 N N . GLU A 1 83 ? 12.727 9.732 -21.145 1.00 59.22 83 GLU A N 1
ATOM 641 C CA . GLU A 1 83 ? 12.493 9.557 -19.713 1.00 59.22 83 GLU A CA 1
ATOM 642 C C . GLU A 1 83 ? 11.182 10.260 -19.352 1.00 59.22 83 GLU A C 1
ATOM 644 O O . GLU A 1 83 ? 11.108 11.484 -19.253 1.00 59.22 83 GLU A O 1
ATOM 649 N N . MET A 1 84 ? 10.111 9.480 -19.201 1.00 58.78 84 MET A N 1
ATOM 650 C CA . MET A 1 84 ? 8.835 10.001 -18.725 1.00 58.78 84 MET A CA 1
ATOM 651 C C . MET A 1 84 ? 8.873 9.976 -17.198 1.00 58.78 84 MET A C 1
ATOM 653 O O . MET A 1 84 ? 8.948 8.907 -16.594 1.00 58.78 84 MET A O 1
ATOM 657 N N . GLY A 1 85 ? 8.853 11.152 -16.568 1.00 54.50 85 GLY A N 1
ATOM 658 C CA . GLY A 1 85 ? 8.888 11.297 -15.114 1.00 54.50 85 GLY A CA 1
ATOM 659 C C . GLY A 1 85 ? 7.618 10.763 -14.451 1.00 54.50 85 GLY A C 1
ATOM 660 O O . GLY A 1 85 ? 6.731 11.528 -14.086 1.00 54.50 85 GLY A O 1
ATOM 661 N N . THR A 1 86 ? 7.507 9.447 -14.290 1.00 58.81 86 THR A N 1
ATOM 662 C CA . THR A 1 86 ? 6.518 8.849 -13.392 1.00 58.81 86 THR A CA 1
ATOM 663 C C . THR A 1 86 ? 6.870 9.196 -11.950 1.00 58.81 86 THR A C 1
ATOM 665 O O . THR A 1 86 ? 8.044 9.377 -11.622 1.00 58.81 86 THR A O 1
ATOM 668 N N . ALA A 1 87 ? 5.851 9.285 -11.087 1.00 62.47 87 ALA A N 1
ATOM 669 C CA . ALA A 1 87 ? 6.010 9.586 -9.667 1.00 62.47 87 ALA A CA 1
ATOM 670 C C . ALA A 1 87 ? 7.190 8.799 -9.067 1.00 62.47 87 ALA A C 1
ATOM 672 O O . ALA A 1 87 ? 7.213 7.566 -9.104 1.00 62.47 87 ALA A O 1
ATOM 673 N N . GLY A 1 88 ? 8.189 9.531 -8.567 1.00 76.75 88 GLY A N 1
ATOM 674 C CA . GLY A 1 88 ? 9.371 8.948 -7.942 1.00 76.75 88 GLY A CA 1
ATOM 675 C C . GLY A 1 88 ? 9.028 8.192 -6.657 1.00 76.75 88 GLY A C 1
ATOM 676 O O . GLY A 1 88 ? 7.866 7.939 -6.334 1.00 76.75 88 GLY A O 1
ATOM 677 N N . ARG A 1 89 ? 10.056 7.851 -5.879 1.00 91.31 89 ARG A N 1
ATOM 678 C CA . ARG A 1 89 ? 9.861 7.258 -4.552 1.00 91.31 89 ARG A CA 1
ATOM 679 C C . ARG A 1 89 ? 8.928 8.134 -3.710 1.00 91.31 89 ARG A C 1
ATOM 681 O O . ARG A 1 89 ? 9.207 9.315 -3.510 1.00 91.31 89 ARG A O 1
ATOM 688 N N . SER A 1 90 ? 7.862 7.545 -3.173 1.00 94.19 90 SER A N 1
ATOM 689 C CA . SER A 1 90 ? 6.912 8.253 -2.309 1.00 94.19 90 SER A CA 1
ATOM 690 C C . SER A 1 90 ? 6.542 7.413 -1.098 1.00 94.19 90 SER A C 1
ATOM 692 O O . SER A 1 90 ? 6.370 6.204 -1.225 1.00 94.19 90 SER A O 1
ATOM 694 N N . VAL A 1 91 ? 6.381 8.059 0.054 1.00 95.69 91 VAL A N 1
ATOM 695 C CA . VAL A 1 91 ? 5.864 7.437 1.275 1.00 95.69 91 VAL A CA 1
ATOM 696 C C . VAL A 1 91 ? 4.691 8.271 1.758 1.00 95.69 91 VAL A C 1
ATOM 698 O O . VAL A 1 91 ? 4.779 9.496 1.828 1.00 95.69 91 VAL A O 1
ATOM 701 N N . ARG A 1 92 ? 3.579 7.608 2.051 1.00 96.00 92 ARG A N 1
ATOM 702 C CA . ARG A 1 92 ? 2.351 8.210 2.560 1.00 96.00 92 ARG A CA 1
ATOM 703 C C . ARG A 1 92 ? 1.936 7.468 3.818 1.00 96.00 92 ARG A C 1
ATOM 705 O O . ARG A 1 92 ? 2.104 6.256 3.909 1.00 96.00 92 ARG A O 1
ATOM 712 N N . GLY A 1 93 ? 1.389 8.203 4.773 1.00 97.19 93 GLY A N 1
ATOM 713 C CA . GLY A 1 93 ? 0.831 7.644 5.994 1.00 97.19 93 GLY A CA 1
ATOM 714 C C . GLY A 1 93 ? -0.483 8.328 6.334 1.00 97.19 93 GLY A C 1
ATOM 715 O O . GLY A 1 93 ? -0.705 9.471 5.932 1.00 97.19 93 GLY A O 1
ATOM 716 N N . GLY A 1 94 ? -1.356 7.637 7.055 1.00 97.31 94 GLY A N 1
ATOM 717 C CA . GLY A 1 94 ? -2.623 8.213 7.486 1.00 97.31 94 GLY A CA 1
ATOM 718 C C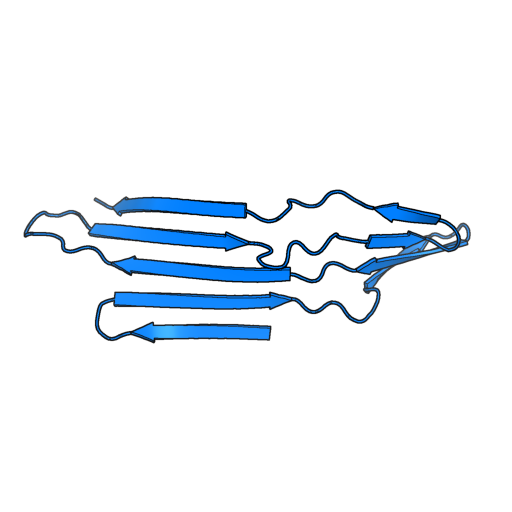 . GLY A 1 94 ? -3.387 7.326 8.453 1.00 97.31 94 GLY A C 1
ATOM 719 O O . GLY A 1 94 ? -3.062 6.155 8.634 1.00 97.31 94 GLY A O 1
ATOM 720 N N . ILE A 1 95 ? -4.420 7.907 9.057 1.00 96.75 95 ILE A N 1
ATOM 721 C CA . ILE A 1 95 ? -5.397 7.194 9.874 1.00 96.75 95 ILE A CA 1
ATOM 722 C C . ILE A 1 95 ? -6.734 7.232 9.140 1.00 96.75 95 ILE A C 1
ATOM 724 O O . ILE A 1 95 ? -7.247 8.306 8.831 1.00 96.75 95 ILE A O 1
ATOM 728 N N . LEU A 1 96 ? -7.299 6.063 8.865 1.00 95.50 96 LEU A N 1
ATOM 729 C CA . LEU A 1 96 ? -8.657 5.916 8.365 1.00 95.50 96 LEU A CA 1
ATOM 730 C C . LEU A 1 96 ? -9.590 5.712 9.555 1.00 95.50 96 LEU A C 1
ATOM 732 O O . LEU A 1 96 ? -9.404 4.765 10.312 1.00 95.50 96 LEU A O 1
ATOM 736 N N . VAL A 1 97 ? -10.601 6.565 9.697 1.00 94.75 97 VAL A N 1
ATOM 737 C CA . VAL A 1 97 ? -11.623 6.463 10.748 1.00 94.75 97 VAL A CA 1
ATOM 738 C C . VAL A 1 97 ? -12.971 6.144 10.107 1.00 94.75 97 VAL A C 1
ATOM 740 O O . VAL A 1 97 ? -13.326 6.728 9.084 1.00 94.75 97 VAL A O 1
ATOM 743 N N . ARG A 1 98 ? -13.711 5.201 10.692 1.00 93.06 98 ARG A N 1
ATOM 744 C CA . ARG A 1 98 ? -15.065 4.803 10.293 1.00 93.06 98 ARG A CA 1
ATOM 745 C C . ARG A 1 98 ? -15.984 4.876 11.516 1.00 93.06 98 ARG A C 1
ATOM 747 O O . ARG A 1 98 ? -15.587 4.413 12.590 1.00 93.06 98 ARG A O 1
ATOM 754 N N . PHE A 1 99 ? -17.170 5.452 11.330 1.00 89.88 99 PHE A N 1
ATOM 755 C CA . PHE A 1 99 ? -18.206 5.660 12.348 1.00 89.88 99 PHE A CA 1
ATOM 756 C C . PHE A 1 99 ? -19.402 4.750 12.073 1.00 89.88 99 PHE A C 1
ATOM 758 O O . PHE A 1 99 ? -19.661 4.497 10.873 1.00 89.88 99 PHE A O 1
#